Protein AF-A0A5S9MM81-F1 (afdb_monomer_lite)

Organism: Bacillus safensis (NCBI:txid561879)

Structure (mmCIF, N/CA/C/O backbone):
data_AF-A0A5S9MM81-F1
#
_entry.id   AF-A0A5S9MM81-F1
#
loop_
_atom_site.group_PDB
_atom_site.id
_atom_site.type_symbol
_atom_site.label_atom_id
_atom_site.label_alt_id
_atom_site.label_comp_id
_atom_site.label_asym_id
_atom_site.label_entity_id
_atom_site.label_seq_id
_atom_site.pdbx_PDB_ins_code
_atom_site.Cartn_x
_atom_site.Cartn_y
_atom_site.Cartn_z
_atom_site.occupancy
_atom_site.B_iso_or_equiv
_atom_site.auth_seq_id
_atom_site.auth_comp_id
_atom_site.auth_asym_id
_atom_site.auth_atom_id
_atom_site.pdbx_PDB_model_num
ATOM 1 N N . MET A 1 1 ? -23.538 34.976 15.173 1.00 44.62 1 MET A N 1
ATOM 2 C CA . MET A 1 1 ? -23.868 34.060 14.060 1.00 44.62 1 MET A CA 1
ATOM 3 C C . MET A 1 1 ? -23.623 32.649 14.576 1.00 44.62 1 MET A C 1
ATOM 5 O O . MET A 1 1 ? -22.483 32.212 14.599 1.00 44.62 1 MET A O 1
ATOM 9 N N . GLY A 1 2 ? -24.646 32.022 15.163 1.00 47.75 2 GLY A N 1
ATOM 10 C CA . GLY A 1 2 ? -24.527 30.686 15.752 1.00 47.75 2 GLY A CA 1
ATOM 11 C C . GLY A 1 2 ? -24.433 29.645 14.645 1.00 47.75 2 GLY A C 1
ATOM 12 O O . GLY A 1 2 ? -25.377 29.496 13.869 1.00 47.75 2 GLY A O 1
ATOM 13 N N . HIS A 1 3 ? -23.284 28.981 14.535 1.00 54.59 3 HIS A N 1
ATOM 14 C CA . HIS A 1 3 ? -23.150 27.808 13.680 1.00 54.59 3 HIS A CA 1
ATOM 15 C C . HIS A 1 3 ? -24.040 26.702 14.261 1.00 54.59 3 HIS A C 1
ATOM 17 O O . HIS A 1 3 ? -24.029 26.438 15.455 1.00 54.59 3 HIS A O 1
ATOM 23 N N . ASN A 1 4 ? -24.896 26.136 13.417 1.00 51.47 4 ASN A N 1
ATOM 24 C CA . ASN A 1 4 ? -25.997 25.255 13.794 1.00 51.47 4 ASN A CA 1
ATOM 25 C C . ASN A 1 4 ? -25.471 23.895 14.312 1.00 51.47 4 ASN A C 1
ATOM 27 O O . ASN A 1 4 ? -25.259 22.968 13.526 1.00 51.47 4 ASN A O 1
ATOM 31 N N . ASP A 1 5 ? -25.276 23.760 15.626 1.00 55.94 5 ASP A N 1
ATOM 32 C CA . ASP A 1 5 ? -24.829 22.514 16.282 1.00 55.94 5 ASP A CA 1
ATOM 33 C C . ASP A 1 5 ? -25.846 21.357 16.145 1.00 55.94 5 ASP A C 1
ATOM 35 O O . ASP A 1 5 ? -25.508 20.183 16.294 1.00 55.94 5 ASP A O 1
ATOM 39 N N . SER A 1 6 ? -27.094 21.663 15.777 1.00 56.12 6 SER A N 1
ATOM 40 C CA . SER A 1 6 ? -28.180 20.694 15.563 1.00 56.12 6 SER A CA 1
ATOM 41 C C . SER A 1 6 ? -28.038 19.852 14.286 1.00 56.12 6 SER A C 1
ATOM 43 O O . SER A 1 6 ? -28.649 18.788 14.187 1.00 56.12 6 SER A O 1
ATOM 45 N N . SER A 1 7 ? -27.214 20.280 13.321 1.00 56.19 7 SER A N 1
ATOM 46 C CA . SER A 1 7 ? -27.072 19.603 12.019 1.00 56.19 7 SER A CA 1
ATOM 47 C C . SER A 1 7 ? -26.278 18.286 12.100 1.00 56.19 7 SER A C 1
ATOM 49 O O . SER A 1 7 ? -26.413 17.416 11.242 1.00 56.19 7 SER A O 1
ATOM 51 N N . TYR A 1 8 ? -25.476 18.097 13.155 1.00 55.75 8 TYR A N 1
ATOM 52 C CA . TYR A 1 8 ? -24.552 16.959 13.291 1.00 55.75 8 TYR A CA 1
ATOM 53 C C . T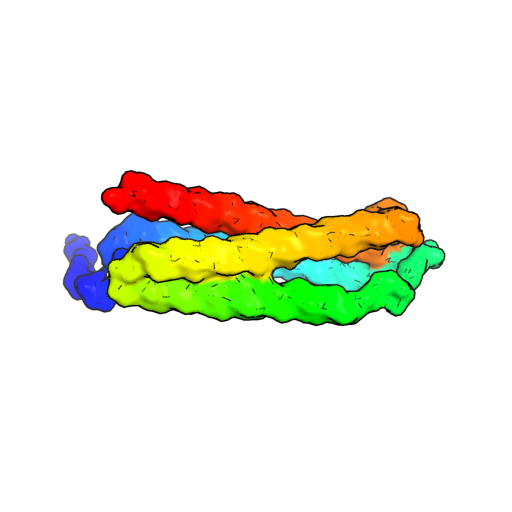YR A 1 8 ? -24.963 15.936 14.360 1.00 55.75 8 TYR A C 1
ATOM 55 O O . TYR A 1 8 ? -24.251 14.956 14.577 1.00 55.75 8 TYR A O 1
ATOM 63 N N . ALA A 1 9 ? -26.127 16.108 14.998 1.00 59.00 9 ALA A N 1
ATOM 64 C CA . ALA A 1 9 ? -26.615 15.199 16.040 1.00 59.00 9 ALA A CA 1
ATOM 65 C C . ALA A 1 9 ? -26.811 13.750 15.540 1.00 59.00 9 ALA A C 1
ATOM 67 O O . ALA A 1 9 ? -26.610 12.802 16.295 1.00 59.00 9 ALA A O 1
ATOM 68 N N . ASN A 1 10 ? -27.138 13.583 14.252 1.00 61.34 10 ASN A N 1
ATOM 69 C CA . ASN A 1 10 ? -27.340 12.284 13.598 1.00 61.34 10 ASN A CA 1
ATOM 70 C C . ASN A 1 10 ? -26.128 11.817 12.768 1.00 61.34 10 ASN A C 1
ATOM 72 O O . ASN A 1 10 ? -26.226 10.829 12.041 1.00 61.34 10 ASN A O 1
ATOM 76 N N . ALA A 1 11 ? -24.995 12.524 12.831 1.00 64.81 11 ALA A N 1
ATOM 77 C CA . ALA A 1 11 ? -23.805 12.146 12.079 1.00 64.81 11 ALA A CA 1
ATOM 78 C C . ALA A 1 11 ? -23.099 10.927 12.720 1.00 64.81 11 ALA A C 1
ATOM 80 O O . ALA A 1 11 ? -23.175 10.733 13.946 1.00 64.81 11 ALA A O 1
ATOM 81 N N . PRO A 1 12 ? -22.384 10.105 11.921 1.00 65.25 12 PRO A N 1
ATOM 82 C CA . PRO A 1 12 ? -21.537 9.034 12.444 1.00 65.25 12 PRO A CA 1
ATOM 83 C C . PRO A 1 12 ? -20.596 9.569 13.535 1.00 65.25 12 PRO A C 1
ATOM 85 O O . PRO A 1 12 ? -20.175 10.723 13.468 1.00 65.25 12 PRO A O 1
ATOM 88 N N . LEU A 1 13 ? -20.283 8.750 14.550 1.00 65.44 13 LEU A N 1
ATOM 89 C CA . LEU A 1 13 ? -19.506 9.139 15.750 1.00 65.44 13 LEU A CA 1
ATOM 90 C C . LEU A 1 13 ? -18.232 9.944 15.426 1.00 65.44 13 LEU A C 1
ATOM 92 O O . LEU A 1 13 ? -17.887 10.886 16.130 1.00 65.44 13 LEU A O 1
ATOM 96 N N . GLU A 1 14 ? -17.598 9.595 14.316 1.00 66.94 14 GLU A N 1
ATOM 97 C CA . GLU A 1 14 ? -16.395 10.176 13.720 1.00 66.94 14 GLU A CA 1
ATOM 98 C C . GLU A 1 14 ? -16.532 11.644 13.238 1.00 66.94 14 GLU A C 1
ATOM 100 O O . GLU A 1 14 ? -15.535 12.363 13.201 1.00 66.94 14 GLU A O 1
ATOM 105 N N . TYR A 1 15 ? -17.746 12.140 12.958 1.00 67.56 15 TYR A N 1
ATOM 106 C CA . TYR A 1 15 ? -18.004 13.514 12.477 1.00 67.56 15 TYR A CA 1
ATOM 107 C C . TYR A 1 15 ? -18.626 14.451 13.522 1.00 67.56 15 TYR A C 1
ATOM 109 O O . TYR A 1 15 ? -18.931 15.604 13.207 1.00 67.56 15 TYR A O 1
ATOM 117 N N . ARG A 1 16 ? -18.850 13.975 14.754 1.00 66.12 16 ARG A N 1
ATOM 118 C CA . ARG A 1 16 ? -19.519 14.779 15.792 1.00 66.12 16 ARG A CA 1
ATOM 119 C C . ARG A 1 16 ? -18.611 15.825 16.433 1.00 66.12 16 ARG A C 1
ATOM 121 O O . ARG A 1 16 ? -19.117 16.830 16.918 1.00 66.12 16 ARG A O 1
ATOM 128 N N . SER A 1 17 ? -17.297 15.601 16.452 1.00 76.75 17 SER A N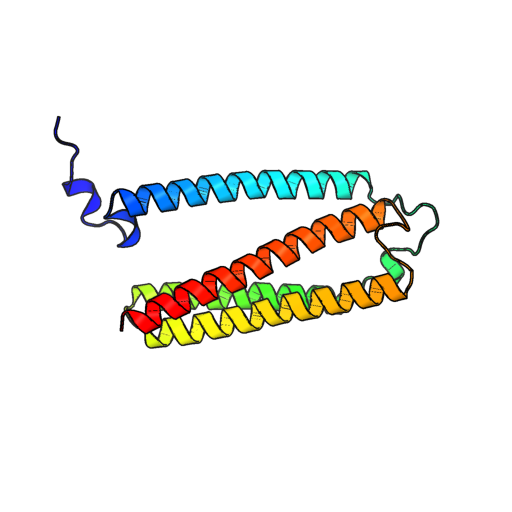 1
ATOM 129 C CA . SER A 1 17 ? -16.326 16.577 16.951 1.00 76.75 17 SER A CA 1
ATOM 130 C C . SER A 1 17 ? -15.714 17.377 15.802 1.00 76.75 17 SER A C 1
ATOM 132 O O . SER A 1 17 ? -15.453 16.847 14.719 1.00 76.75 17 SER A O 1
ATOM 134 N N . GLU A 1 18 ? -15.452 18.665 16.040 1.00 78.25 18 GLU A N 1
ATOM 135 C CA . GLU A 1 18 ? -14.793 19.531 15.057 1.00 78.25 18 GLU A CA 1
ATOM 136 C C . GLU A 1 18 ? -13.402 18.991 14.690 1.00 78.25 18 GLU A C 1
ATOM 138 O O . GLU A 1 18 ? -13.072 18.876 13.510 1.00 78.25 18 GLU A O 1
ATOM 143 N N . THR A 1 19 ? -12.635 18.553 15.694 1.00 80.69 19 THR A N 1
ATOM 144 C CA . THR A 1 19 ? -11.319 17.927 15.515 1.00 80.69 19 THR A CA 1
ATOM 145 C C . THR A 1 19 ? -11.392 16.637 14.695 1.00 80.69 19 THR A C 1
ATOM 147 O O . THR A 1 19 ? -10.579 16.446 13.796 1.00 80.69 19 THR A O 1
ATOM 150 N N . GLY A 1 20 ? -12.377 15.763 14.947 1.00 80.19 20 GLY A N 1
ATOM 151 C CA . GLY A 1 20 ? -12.556 14.519 14.189 1.00 80.19 20 GLY A CA 1
ATOM 152 C C . GLY A 1 20 ? -12.836 14.786 12.712 1.00 80.19 20 GLY A C 1
ATOM 153 O O . GLY A 1 20 ? -12.187 14.213 11.838 1.00 80.19 20 GLY A O 1
ATOM 154 N N . ARG A 1 21 ? -13.717 15.750 12.426 1.00 83.06 21 ARG A N 1
ATOM 155 C CA . ARG A 1 21 ? -14.032 16.167 11.055 1.00 83.06 21 ARG A CA 1
ATOM 156 C C . ARG A 1 21 ? -12.811 16.732 10.325 1.00 83.06 21 ARG A C 1
ATOM 158 O O . ARG A 1 21 ? -12.570 16.346 9.184 1.00 83.06 21 ARG A O 1
ATOM 165 N N . LEU A 1 22 ? -12.043 17.618 10.964 1.00 88.31 22 LEU A N 1
ATOM 166 C CA . LEU A 1 22 ? -10.830 18.188 10.365 1.00 88.31 22 LEU A CA 1
ATOM 167 C C . LEU A 1 22 ? -9.757 17.118 10.115 1.00 88.31 22 LEU A C 1
ATOM 169 O O . LEU A 1 22 ? -9.130 17.141 9.059 1.00 88.31 22 LEU A O 1
ATOM 173 N N . ASN A 1 23 ? -9.601 16.143 11.015 1.00 88.31 23 ASN A N 1
ATOM 174 C CA . ASN A 1 23 ? -8.669 15.029 10.825 1.00 88.31 23 ASN A CA 1
ATOM 175 C C . ASN A 1 23 ? -9.058 14.141 9.634 1.00 88.31 23 ASN A C 1
ATOM 177 O O . ASN A 1 23 ? -8.197 13.786 8.833 1.00 88.31 23 ASN A O 1
ATOM 181 N N . ILE A 1 24 ? -10.346 13.818 9.475 1.00 87.38 24 ILE A N 1
ATOM 182 C CA . ILE A 1 24 ? -10.836 13.022 8.335 1.00 87.38 24 ILE A CA 1
ATOM 183 C C . ILE A 1 24 ? -10.642 13.780 7.018 1.00 87.38 24 ILE A C 1
ATOM 185 O O . ILE A 1 24 ? -10.224 13.188 6.024 1.00 87.38 24 ILE A O 1
ATOM 189 N N . LEU A 1 25 ? -10.920 15.088 7.006 1.00 90.19 25 LEU A N 1
ATOM 190 C CA . LEU A 1 25 ? -10.671 15.929 5.833 1.00 90.19 25 LEU A CA 1
ATOM 191 C C . LEU A 1 25 ? -9.176 15.998 5.499 1.00 90.19 25 LEU A C 1
ATOM 193 O O . LEU A 1 25 ? -8.807 15.836 4.337 1.00 90.19 25 LEU A O 1
ATOM 197 N N . GLY A 1 26 ? -8.318 16.179 6.505 1.00 91.12 26 GLY A N 1
ATOM 198 C CA . GLY A 1 26 ? -6.866 16.150 6.337 1.00 91.12 26 GLY A CA 1
ATOM 199 C C . GLY A 1 26 ? -6.378 14.816 5.769 1.00 91.12 26 GLY A C 1
ATOM 200 O O . GLY A 1 26 ? -5.578 14.806 4.836 1.00 91.12 26 GLY A O 1
ATOM 201 N N . PHE A 1 27 ? -6.922 13.699 6.257 1.00 91.62 27 PHE A N 1
ATOM 202 C CA . PHE A 1 27 ? -6.610 12.365 5.747 1.00 91.62 27 PHE A CA 1
ATOM 203 C C . PHE A 1 27 ? -7.052 12.181 4.287 1.00 91.62 27 PHE A C 1
ATOM 205 O O . PHE A 1 27 ? -6.300 11.639 3.486 1.00 91.62 27 PHE A O 1
ATOM 212 N N . TRP A 1 28 ? -8.219 12.698 3.894 1.00 91.38 28 TRP A N 1
ATOM 213 C CA . TRP A 1 28 ? -8.668 12.672 2.495 1.00 91.38 28 TRP A CA 1
ATOM 214 C C . TRP A 1 28 ? -7.757 13.466 1.554 1.00 91.38 28 TRP A C 1
ATOM 216 O O . TRP A 1 28 ? -7.460 13.009 0.451 1.00 91.38 28 TRP A O 1
ATOM 226 N N . ILE A 1 29 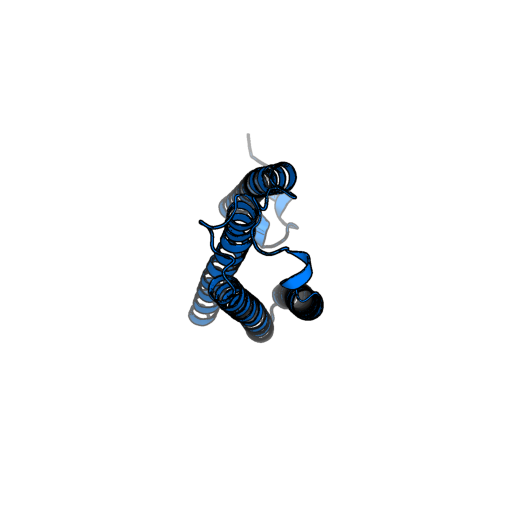? -7.292 14.643 1.984 1.00 93.81 29 ILE A N 1
ATOM 227 C CA . ILE A 1 29 ? -6.333 15.443 1.208 1.00 93.81 29 ILE A CA 1
ATOM 228 C C . ILE A 1 29 ? -4.994 14.703 1.099 1.00 93.81 29 ILE A C 1
ATOM 230 O O . ILE A 1 29 ? -4.411 14.655 0.017 1.00 93.81 29 ILE A O 1
ATOM 234 N N . PHE A 1 30 ? -4.535 14.089 2.193 1.00 93.38 30 PHE A N 1
ATOM 235 C CA . PHE A 1 30 ? -3.333 13.257 2.211 1.00 93.38 30 PHE A CA 1
ATOM 236 C C . PHE A 1 30 ? -3.435 12.080 1.227 1.00 93.38 30 PHE A C 1
ATOM 238 O O . PHE A 1 30 ? -2.542 11.913 0.400 1.00 93.38 30 PHE A O 1
ATOM 245 N N . LEU A 1 31 ? -4.556 11.348 1.215 1.00 91.88 31 LEU A N 1
ATOM 246 C CA . LEU A 1 31 ? -4.805 10.288 0.228 1.00 91.88 31 LEU A CA 1
ATOM 247 C C . LEU A 1 31 ? -4.781 10.825 -1.213 1.00 91.88 31 LEU A C 1
ATOM 249 O O . LEU A 1 31 ? -4.242 10.180 -2.110 1.00 91.88 31 LEU A O 1
ATOM 253 N N . GLY A 1 32 ? -5.315 12.029 -1.443 1.00 94.38 32 GLY A N 1
ATOM 254 C CA . GLY A 1 32 ? -5.221 12.712 -2.736 1.00 94.38 32 GLY A CA 1
ATOM 255 C C . GLY A 1 32 ? -3.776 12.980 -3.171 1.00 94.38 32 GLY A C 1
ATOM 256 O O . GLY A 1 32 ? -3.438 12.788 -4.340 1.00 94.38 32 GLY A O 1
ATOM 257 N N . ALA A 1 33 ? -2.906 13.373 -2.238 1.00 94.44 33 ALA A N 1
ATOM 258 C CA . ALA A 1 33 ? -1.483 13.570 -2.507 1.00 94.44 33 ALA A CA 1
ATOM 259 C C . ALA A 1 33 ? -0.766 12.247 -2.833 1.00 94.44 33 ALA A C 1
ATOM 261 O O . ALA A 1 33 ? 0.054 12.206 -3.754 1.00 94.44 33 ALA A O 1
ATOM 262 N N . GLU A 1 34 ? -1.106 11.154 -2.145 1.00 93.75 34 GLU A N 1
ATOM 263 C CA . GLU A 1 34 ? -0.540 9.831 -2.434 1.00 93.75 34 GLU A CA 1
ATOM 264 C C . GLU A 1 34 ? -0.944 9.310 -3.819 1.00 93.75 34 GLU A C 1
ATOM 266 O O . GLU A 1 34 ? -0.111 8.728 -4.515 1.00 93.75 34 GLU A O 1
ATOM 271 N N . ILE A 1 35 ? -2.167 9.592 -4.286 1.00 94.25 35 ILE A N 1
ATOM 272 C CA . ILE A 1 35 ? -2.577 9.267 -5.664 1.00 94.25 35 ILE A CA 1
ATOM 273 C C . ILE A 1 35 ? -1.639 9.933 -6.678 1.00 94.25 35 ILE A C 1
ATOM 275 O O . ILE A 1 35 ? -1.210 9.285 -7.634 1.00 94.25 35 ILE A O 1
ATOM 279 N N . VAL A 1 36 ? -1.284 11.206 -6.479 1.00 95.75 36 VAL A N 1
ATOM 280 C CA . VAL A 1 36 ? -0.362 11.932 -7.374 1.00 95.75 36 VAL A CA 1
ATOM 281 C C . VAL A 1 36 ? 1.062 11.372 -7.284 1.00 95.75 36 VAL A C 1
ATOM 283 O O . VAL A 1 36 ? 1.726 11.216 -8.315 1.00 95.75 36 VAL A O 1
ATOM 286 N N . LEU A 1 37 ? 1.519 11.014 -6.078 1.00 94.31 37 LEU A N 1
ATOM 287 C CA . LEU A 1 37 ? 2.815 10.366 -5.856 1.00 94.31 37 LEU A CA 1
ATOM 288 C C . LEU A 1 37 ? 2.911 9.055 -6.647 1.00 94.31 37 LEU A C 1
ATOM 290 O O . LEU A 1 37 ? 3.801 8.912 -7.489 1.00 94.31 37 LEU A O 1
ATOM 294 N N . PHE A 1 38 ? 1.965 8.133 -6.451 1.00 93.56 38 PHE A N 1
ATOM 295 C CA . PHE A 1 38 ? 1.953 6.859 -7.173 1.00 93.56 38 PHE A CA 1
ATOM 296 C C . PHE A 1 38 ? 1.749 7.056 -8.676 1.00 93.56 38 PHE A C 1
ATOM 298 O O . PHE A 1 38 ? 2.409 6.385 -9.465 1.00 93.56 38 PHE A O 1
ATOM 305 N N . SER A 1 39 ? 0.921 8.017 -9.099 1.00 93.81 39 SER A N 1
ATOM 306 C CA . SER A 1 39 ? 0.735 8.334 -10.525 1.00 93.81 39 SER A CA 1
ATOM 307 C C . SER A 1 39 ? 2.048 8.730 -11.201 1.00 93.81 39 SER A C 1
ATOM 309 O O . SER A 1 39 ? 2.319 8.307 -12.324 1.00 93.81 39 SER A O 1
ATOM 311 N N . THR A 1 40 ? 2.896 9.496 -10.512 1.00 95.19 40 THR A N 1
ATOM 312 C CA . THR A 1 40 ? 4.210 9.907 -11.029 1.00 95.19 40 THR A CA 1
ATOM 313 C C . THR A 1 40 ? 5.160 8.712 -11.168 1.00 95.19 40 THR A C 1
ATOM 315 O O . THR A 1 40 ? 5.880 8.595 -12.166 1.00 95.19 40 THR A O 1
ATOM 318 N N . LEU A 1 41 ? 5.130 7.784 -10.207 1.00 93.12 41 LEU A N 1
ATOM 319 C CA . LEU A 1 41 ? 5.917 6.549 -10.263 1.00 93.12 41 LEU A CA 1
ATOM 320 C C . LEU A 1 41 ? 5.431 5.614 -11.378 1.00 93.12 41 LEU A C 1
ATOM 322 O O . LEU A 1 41 ? 6.249 5.099 -12.139 1.00 93.12 41 LEU A O 1
ATOM 326 N N . PHE A 1 42 ? 4.114 5.462 -11.545 1.00 91.12 42 PHE A N 1
ATOM 327 C CA . PHE A 1 42 ? 3.529 4.709 -12.656 1.00 91.12 42 PHE A CA 1
ATOM 328 C C . PHE A 1 42 ? 3.883 5.324 -14.011 1.00 91.12 42 PHE A C 1
ATOM 330 O O . PHE A 1 42 ? 4.284 4.599 -14.919 1.00 91.12 42 PHE A O 1
ATOM 337 N N . ALA A 1 43 ? 3.795 6.649 -14.158 1.00 93.56 43 ALA A N 1
ATOM 338 C CA . ALA A 1 43 ? 4.197 7.337 -15.384 1.00 93.56 43 ALA A CA 1
ATOM 339 C C . ALA A 1 43 ? 5.677 7.077 -15.713 1.00 93.56 43 ALA A C 1
ATOM 341 O O . ALA A 1 43 ? 6.014 6.752 -16.851 1.00 93.56 43 ALA A O 1
ATOM 342 N N . THR A 1 44 ? 6.548 7.141 -14.703 1.00 91.50 44 THR A N 1
ATOM 343 C CA . THR A 1 44 ? 7.977 6.817 -14.838 1.00 91.50 44 THR A CA 1
ATOM 344 C C . THR A 1 44 ? 8.184 5.365 -15.278 1.00 91.50 44 THR A C 1
ATOM 346 O O . THR A 1 44 ? 8.928 5.112 -16.228 1.00 91.50 44 THR A O 1
ATOM 349 N N . TYR A 1 45 ? 7.484 4.415 -14.650 1.00 88.06 45 TYR A N 1
ATOM 350 C CA . TYR A 1 45 ? 7.522 3.000 -15.024 1.00 88.06 45 TYR A CA 1
ATOM 351 C C . TYR A 1 45 ? 7.062 2.774 -16.470 1.00 88.06 45 TYR A C 1
ATOM 353 O O . TYR A 1 45 ? 7.753 2.094 -17.224 1.00 88.06 45 TYR A O 1
ATOM 361 N N . PHE A 1 46 ? 5.955 3.390 -16.899 1.00 87.81 46 PHE A N 1
ATOM 362 C CA . PHE A 1 46 ? 5.455 3.257 -18.272 1.00 87.81 46 PHE A CA 1
ATOM 363 C C . PHE A 1 46 ? 6.426 3.825 -19.312 1.00 87.81 46 PHE A C 1
ATOM 365 O O . PHE A 1 46 ? 6.631 3.210 -20.357 1.00 87.81 46 PHE A O 1
ATOM 372 N N . VAL A 1 47 ? 7.067 4.962 -19.032 1.00 90.25 47 VAL A N 1
ATOM 373 C CA . VAL A 1 47 ? 8.067 5.559 -19.938 1.00 90.25 47 VAL A CA 1
ATOM 374 C C . VAL A 1 47 ? 9.327 4.691 -20.047 1.00 90.25 47 VAL A C 1
ATOM 376 O O . VAL A 1 47 ? 9.957 4.619 -21.110 1.00 90.25 47 VAL A O 1
ATOM 379 N N . LEU A 1 48 ? 9.709 4.026 -18.957 1.00 85.56 48 LEU A N 1
ATOM 380 C CA . LEU A 1 48 ? 10.871 3.136 -18.894 1.00 85.56 48 LEU A CA 1
ATOM 381 C C . LEU A 1 48 ? 10.534 1.674 -19.226 1.00 85.56 48 LEU A C 1
ATOM 383 O O . LEU A 1 48 ? 11.426 0.821 -19.245 1.00 85.56 48 LEU A O 1
ATOM 387 N N . HIS A 1 49 ? 9.275 1.388 -19.555 1.00 79.94 49 HIS A N 1
ATOM 388 C CA . HIS A 1 49 ? 8.825 0.063 -19.945 1.00 79.94 49 HIS A CA 1
ATOM 389 C C . HIS A 1 49 ? 9.559 -0.395 -21.217 1.00 79.94 49 HIS A C 1
ATOM 391 O O . HIS A 1 49 ? 9.641 0.334 -22.205 1.00 79.94 49 HIS A O 1
ATOM 3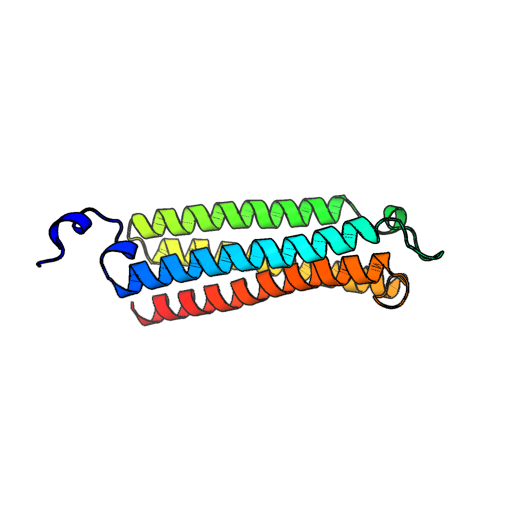97 N N . GLY A 1 50 ? 10.161 -1.587 -21.175 1.00 72.50 50 GLY A N 1
ATOM 398 C CA . GLY A 1 50 ? 10.963 -2.134 -22.278 1.00 72.50 50 GLY A CA 1
ATOM 399 C C . GLY A 1 50 ? 12.398 -1.595 -22.393 1.00 72.50 50 GLY A C 1
ATOM 400 O O . GLY A 1 50 ? 13.151 -2.058 -23.249 1.00 72.50 50 GLY A O 1
ATOM 401 N N . ARG A 1 51 ? 12.836 -0.668 -21.526 1.00 79.12 51 ARG A N 1
ATOM 402 C CA . ARG A 1 51 ? 14.227 -0.169 -21.491 1.00 79.12 51 ARG A CA 1
ATOM 403 C C . ARG A 1 51 ? 15.116 -1.024 -20.581 1.00 79.12 51 ARG A C 1
ATOM 405 O O . ARG A 1 51 ? 15.628 -0.555 -19.562 1.00 79.12 51 ARG A O 1
ATOM 412 N N . THR A 1 52 ? 15.301 -2.288 -20.953 1.00 70.38 52 THR A N 1
ATOM 413 C CA . THR A 1 52 ? 16.119 -3.260 -20.202 1.00 70.38 52 THR A CA 1
ATOM 414 C C . THR A 1 52 ? 17.609 -3.207 -20.548 1.00 70.38 52 THR A C 1
ATOM 416 O O . THR A 1 52 ? 18.404 -3.827 -19.862 1.00 70.38 52 THR A O 1
ATOM 419 N N . ALA A 1 53 ? 18.022 -2.456 -21.579 1.00 69.19 53 ALA A N 1
ATOM 420 C CA . ALA A 1 53 ? 19.432 -2.276 -21.966 1.00 69.19 53 ALA A CA 1
ATOM 421 C C . ALA A 1 53 ? 20.238 -3.594 -22.113 1.00 69.19 53 ALA A C 1
ATOM 423 O O . ALA A 1 53 ? 21.440 -3.613 -21.868 1.00 69.19 53 ALA A O 1
ATOM 424 N N . GLY A 1 54 ? 19.580 -4.693 -22.505 1.00 62.09 54 GLY A N 1
ATOM 425 C CA . GLY A 1 54 ? 20.200 -6.023 -22.608 1.00 62.09 54 GLY A CA 1
ATOM 426 C C . GLY A 1 54 ? 20.248 -6.828 -21.300 1.00 62.09 54 GLY A C 1
ATOM 427 O O . GLY A 1 54 ? 20.833 -7.905 -21.287 1.00 62.09 54 GLY A O 1
ATOM 428 N N . GLY A 1 55 ? 19.646 -6.329 -20.217 1.00 62.44 55 GLY A N 1
ATOM 429 C CA . GLY A 1 55 ? 19.425 -7.066 -18.972 1.00 62.44 55 GLY A CA 1
ATOM 430 C C . GLY A 1 55 ? 18.304 -8.106 -19.074 1.00 62.44 55 GLY A C 1
ATOM 431 O O . GLY A 1 55 ? 17.551 -8.134 -20.050 1.00 62.44 55 GLY A O 1
ATOM 432 N N . VAL A 1 56 ? 18.198 -8.944 -18.038 1.00 65.19 56 VAL A N 1
ATOM 433 C CA . VAL A 1 56 ? 17.213 -10.032 -17.922 1.00 65.19 56 VAL A CA 1
ATOM 434 C C . VAL A 1 56 ? 15.791 -9.553 -18.221 1.00 65.19 56 VAL A C 1
ATOM 436 O O . VAL A 1 56 ? 15.348 -8.499 -17.742 1.00 65.19 56 VAL A O 1
ATOM 439 N N . LEU A 1 57 ? 15.093 -10.313 -19.067 1.00 68.25 57 LEU A N 1
ATOM 440 C CA . LEU A 1 57 ? 13.750 -9.976 -19.519 1.00 68.25 57 LEU A CA 1
ATOM 441 C C . LEU A 1 57 ? 12.755 -10.154 -18.362 1.00 68.25 57 LEU A C 1
ATOM 443 O O . LEU A 1 57 ? 12.768 -11.188 -17.697 1.00 68.25 57 LEU A O 1
ATOM 447 N N . PRO A 1 58 ? 11.823 -9.206 -18.153 1.00 61.91 58 PRO A N 1
ATOM 448 C CA . PRO A 1 58 ? 10.808 -9.324 -17.104 1.00 61.91 58 PRO A CA 1
ATOM 449 C C . PRO A 1 58 ? 9.953 -10.589 -17.262 1.00 61.91 58 PRO A C 1
ATOM 451 O O . PRO A 1 58 ? 9.527 -11.184 -16.284 1.00 61.91 58 PRO A O 1
ATOM 454 N N . ALA A 1 59 ? 9.736 -11.039 -18.500 1.00 60.81 59 ALA A N 1
ATOM 455 C CA . ALA A 1 59 ? 8.935 -12.222 -18.797 1.00 60.81 59 ALA A CA 1
ATOM 456 C C . ALA A 1 59 ? 9.532 -13.542 -18.271 1.00 60.81 59 ALA A C 1
ATOM 458 O O . ALA A 1 59 ? 8.798 -14.519 -18.169 1.00 60.81 59 ALA A O 1
ATOM 459 N N . GLU A 1 60 ? 10.831 -13.583 -17.962 1.00 59.53 60 GLU A N 1
ATOM 460 C CA . GLU A 1 60 ? 11.511 -14.797 -17.485 1.00 59.53 60 GLU A CA 1
ATOM 461 C C . GLU A 1 60 ? 11.538 -14.893 -15.955 1.00 59.53 60 GLU A C 1
ATOM 463 O O . GLU A 1 60 ? 11.591 -15.990 -15.412 1.00 59.53 60 GLU A O 1
ATOM 468 N N . LEU A 1 61 ? 11.447 -13.749 -15.273 1.00 62.34 61 LEU A N 1
ATOM 469 C CA . LEU A 1 61 ? 11.549 -13.629 -13.816 1.00 62.34 61 LEU A CA 1
ATOM 470 C C . LEU A 1 61 ? 10.192 -13.502 -13.120 1.00 62.34 61 LEU A C 1
ATOM 472 O O . LEU A 1 61 ? 10.039 -13.930 -11.981 1.00 62.34 61 LEU A O 1
ATOM 476 N N . PHE A 1 62 ? 9.197 -12.914 -13.785 1.00 66.88 62 PHE A N 1
ATOM 477 C CA . PHE A 1 62 ? 7.889 -12.701 -13.172 1.00 66.88 62 PHE A CA 1
ATOM 478 C C . PHE A 1 62 ? 7.094 -14.002 -13.065 1.00 66.88 62 PHE A C 1
ATOM 480 O O . PHE A 1 62 ? 6.487 -14.464 -14.037 1.00 66.88 62 PHE A O 1
ATOM 487 N N . ASP A 1 63 ? 6.991 -14.540 -11.851 1.00 69.88 63 ASP A N 1
ATOM 488 C CA . ASP A 1 63 ? 6.034 -15.601 -11.560 1.00 69.88 63 ASP A CA 1
ATOM 489 C C . ASP A 1 63 ? 4.640 -15.005 -11.310 1.00 69.88 63 ASP A C 1
ATOM 491 O O . ASP A 1 63 ? 4.307 -14.534 -10.218 1.00 69.88 63 ASP A O 1
ATOM 495 N N . MET A 1 64 ? 3.775 -15.068 -12.329 1.00 72.50 64 MET A N 1
ATOM 496 C CA . MET A 1 64 ? 2.382 -14.628 -12.204 1.00 72.50 64 MET A CA 1
ATOM 497 C C . MET A 1 64 ? 1.640 -15.301 -11.042 1.00 72.50 64 MET A C 1
ATOM 499 O O . MET A 1 64 ? 0.714 -14.702 -10.495 1.00 72.50 64 MET A O 1
ATOM 503 N N . LYS A 1 65 ? 2.000 -16.531 -10.649 1.00 74.94 65 LYS A N 1
ATOM 504 C CA . LYS A 1 65 ? 1.307 -17.227 -9.556 1.00 74.94 65 LYS A CA 1
ATOM 505 C C . LYS A 1 65 ? 1.571 -16.552 -8.217 1.00 74.94 65 LYS A C 1
ATOM 507 O O . LYS A 1 65 ? 0.630 -16.388 -7.442 1.00 74.94 65 LYS A O 1
ATOM 512 N N . LEU A 1 66 ? 2.812 -16.139 -7.960 1.00 75.19 66 LEU A N 1
ATOM 513 C CA . LEU A 1 66 ? 3.169 -15.423 -6.735 1.00 75.19 66 LEU A CA 1
ATOM 514 C C . LEU A 1 66 ? 2.469 -14.065 -6.677 1.00 75.19 66 LEU A C 1
ATOM 516 O O . LEU A 1 66 ? 1.803 -13.771 -5.684 1.00 75.19 66 LEU A O 1
ATOM 520 N N . VAL A 1 67 ? 2.491 -13.303 -7.772 1.00 80.62 67 VAL A N 1
ATOM 521 C CA . VAL A 1 67 ? 1.793 -12.008 -7.864 1.00 80.62 67 VAL A CA 1
ATOM 522 C C . VAL A 1 67 ? 0.281 -12.160 -7.637 1.00 80.62 67 VAL A C 1
ATOM 524 O O . VAL A 1 67 ? -0.337 -11.360 -6.927 1.00 80.62 67 VAL A O 1
ATOM 527 N N . LEU A 1 68 ? -0.335 -13.214 -8.183 1.00 81.94 68 LEU A N 1
ATOM 528 C CA . LEU A 1 68 ? -1.752 -13.513 -7.953 1.00 81.94 68 LEU A CA 1
ATOM 529 C C . LEU A 1 68 ? -2.042 -13.856 -6.488 1.00 81.94 68 LEU A C 1
ATOM 531 O O . LEU A 1 68 ? -3.039 -13.382 -5.942 1.00 81.94 68 LEU A O 1
ATOM 535 N N . ILE A 1 69 ? -1.175 -14.635 -5.835 1.00 82.94 69 ILE A N 1
ATOM 536 C CA . ILE A 1 69 ? -1.308 -14.966 -4.409 1.00 82.94 69 ILE A CA 1
ATOM 537 C C . ILE A 1 69 ? -1.203 -13.699 -3.553 1.00 82.94 69 ILE A C 1
ATOM 539 O O . ILE A 1 69 ? -2.044 -13.488 -2.678 1.00 82.94 69 ILE A O 1
ATOM 543 N N . MET A 1 70 ? -0.232 -12.827 -3.833 1.00 84.25 70 MET A N 1
ATOM 544 C CA . MET A 1 70 ? -0.070 -11.542 -3.143 1.00 84.25 70 MET A CA 1
ATOM 545 C C . MET A 1 70 ? -1.298 -10.639 -3.319 1.00 84.25 70 MET A C 1
ATOM 547 O O . MET A 1 70 ? -1.798 -10.060 -2.353 1.00 84.25 70 MET A O 1
ATOM 551 N N . THR A 1 71 ? -1.847 -10.585 -4.534 1.00 85.75 71 THR A N 1
ATOM 552 C CA . THR A 1 71 ? -3.072 -9.828 -4.830 1.00 85.75 71 THR A CA 1
ATOM 553 C C . THR A 1 71 ? -4.267 -10.384 -4.056 1.00 85.75 71 THR A C 1
ATOM 555 O O . THR A 1 71 ? -5.048 -9.625 -3.482 1.00 85.75 71 THR A O 1
ATOM 558 N N . PHE A 1 72 ? -4.403 -11.711 -3.988 1.00 86.31 72 PHE A N 1
ATOM 559 C CA . PHE A 1 72 ? -5.471 -12.355 -3.227 1.00 86.31 72 PHE A CA 1
ATOM 560 C C . PHE A 1 72 ? -5.336 -12.089 -1.721 1.00 86.31 72 PHE A C 1
ATOM 562 O O . PHE A 1 72 ? -6.330 -11.790 -1.064 1.00 86.31 72 PHE A O 1
ATOM 569 N N . LEU A 1 73 ? -4.112 -12.115 -1.184 1.00 86.06 73 LEU A N 1
ATOM 570 C CA . LEU A 1 73 ? -3.806 -11.748 0.203 1.00 86.06 73 LEU A CA 1
ATOM 571 C C . LEU A 1 73 ? -4.281 -10.330 0.539 1.00 86.06 73 LEU A C 1
ATOM 573 O O . LEU A 1 73 ? -4.977 -10.139 1.540 1.00 86.06 73 LEU A O 1
ATOM 577 N N . LEU A 1 74 ? -3.963 -9.348 -0.309 1.00 87.00 74 LEU A N 1
ATOM 578 C CA . LEU A 1 74 ? -4.411 -7.966 -0.118 1.00 87.00 74 LEU A CA 1
ATOM 579 C C . LEU A 1 74 ? -5.928 -7.815 -0.262 1.00 87.00 74 LEU A C 1
ATOM 581 O O . LEU A 1 74 ? -6.548 -7.078 0.507 1.00 87.00 74 LEU A O 1
ATOM 585 N N . LEU A 1 75 ? -6.547 -8.534 -1.198 1.00 89.25 75 LEU A N 1
ATOM 586 C CA . LEU A 1 75 ? -7.996 -8.497 -1.397 1.00 89.25 75 LEU A CA 1
ATOM 587 C C . LEU A 1 75 ? -8.739 -9.065 -0.182 1.00 89.25 75 LEU A C 1
ATOM 589 O O . LEU A 1 75 ? -9.684 -8.447 0.314 1.00 89.25 75 LEU A O 1
ATOM 593 N N . VAL A 1 76 ? -8.274 -10.198 0.351 1.00 88.38 76 VAL A N 1
ATOM 594 C CA . VAL A 1 76 ? -8.810 -10.769 1.593 1.00 88.38 76 VAL A CA 1
ATOM 595 C C . VAL A 1 76 ? -8.554 -9.826 2.772 1.00 88.38 76 VAL A C 1
ATOM 597 O O . VAL A 1 76 ? -9.459 -9.625 3.577 1.00 88.38 76 VAL A O 1
ATOM 600 N N . SER A 1 77 ? -7.384 -9.184 2.845 1.00 88.19 77 SER A N 1
ATOM 601 C CA . SER A 1 77 ? -7.064 -8.188 3.881 1.00 88.19 77 SER A CA 1
ATOM 602 C C . SER A 1 77 ? -8.017 -6.982 3.852 1.00 88.19 77 SER A C 1
ATOM 604 O O . SER A 1 77 ? -8.541 -6.548 4.881 1.00 88.19 77 SER A O 1
ATOM 606 N N . SER A 1 78 ? -8.340 -6.474 2.660 1.00 88.56 78 SER A N 1
ATOM 607 C CA . SER A 1 78 ? -9.331 -5.404 2.489 1.00 88.56 78 SER A CA 1
ATOM 608 C C . SER A 1 78 ? -10.719 -5.836 2.977 1.00 88.56 78 SER A C 1
ATOM 610 O O . SER A 1 78 ? -11.394 -5.100 3.705 1.00 88.56 78 SER A O 1
ATOM 612 N N . PHE A 1 79 ? -11.118 -7.069 2.658 1.00 87.06 79 PHE A N 1
ATOM 613 C CA . PHE A 1 79 ? -12.378 -7.640 3.121 1.00 87.06 79 PHE A CA 1
ATOM 614 C C . PHE A 1 79 ? -12.430 -7.791 4.652 1.00 87.06 79 PHE A C 1
ATOM 616 O O . PHE A 1 79 ? -13.420 -7.395 5.276 1.00 87.06 79 PHE A O 1
ATOM 623 N N . THR A 1 80 ? -11.364 -8.291 5.287 1.00 88.56 80 THR A N 1
ATOM 624 C CA . THR A 1 80 ? -11.298 -8.426 6.754 1.00 88.56 80 THR A CA 1
ATOM 625 C C . THR A 1 80 ? -11.301 -7.071 7.461 1.00 88.56 80 THR A C 1
ATOM 627 O O . THR A 1 80 ? -11.958 -6.931 8.495 1.00 88.56 80 THR A O 1
ATOM 630 N N . CYS A 1 81 ? -10.659 -6.051 6.880 1.00 87.88 81 CYS A N 1
ATOM 631 C CA . CYS A 1 81 ? -10.719 -4.675 7.376 1.00 87.88 81 CYS A CA 1
ATOM 632 C C . CYS A 1 81 ? -12.156 -4.121 7.338 1.00 87.88 81 CYS A C 1
ATOM 634 O O . CYS A 1 81 ? -12.636 -3.551 8.321 1.00 87.88 81 CYS A O 1
ATOM 636 N N . GLY A 1 82 ? -12.891 -4.365 6.247 1.00 85.69 82 GLY A N 1
ATOM 637 C CA . GLY A 1 82 ? -14.303 -3.987 6.132 1.00 85.69 82 GLY A CA 1
ATOM 638 C C . GLY A 1 82 ? -15.182 -4.611 7.225 1.00 85.69 82 GLY A C 1
ATOM 639 O O . GLY A 1 82 ? -16.027 -3.927 7.809 1.00 85.69 82 GLY A O 1
ATOM 640 N N . ILE A 1 83 ? -14.941 -5.882 7.567 1.00 87.06 83 ILE A N 1
ATOM 641 C CA . ILE A 1 83 ? -15.634 -6.561 8.674 1.00 87.06 83 ILE A CA 1
ATOM 642 C C . ILE A 1 83 ? -15.249 -5.949 10.027 1.00 87.06 83 ILE A C 1
ATOM 644 O O . ILE A 1 83 ? -16.126 -5.739 10.867 1.00 87.06 83 ILE A O 1
ATOM 648 N N . ALA A 1 84 ? -13.974 -5.611 10.243 1.00 86.12 84 ALA A N 1
ATOM 649 C CA . ALA A 1 84 ? -13.527 -4.959 11.474 1.00 86.12 84 ALA A CA 1
ATOM 650 C C . ALA A 1 84 ? -14.253 -3.619 11.700 1.00 86.12 84 ALA A C 1
ATOM 652 O O . ALA A 1 84 ? -14.778 -3.373 12.788 1.00 86.12 84 ALA A O 1
ATOM 653 N N . VAL A 1 85 ? -14.374 -2.789 10.657 1.00 85.25 85 VAL A N 1
ATOM 654 C CA . VAL A 1 85 ? -15.123 -1.518 10.712 1.00 85.25 85 VAL A CA 1
ATOM 655 C C . VAL A 1 85 ? -16.619 -1.758 10.944 1.00 85.25 85 VAL A C 1
ATOM 657 O O . VAL A 1 85 ? -17.264 -1.012 11.687 1.00 85.25 85 VAL A O 1
ATOM 660 N N . HIS A 1 86 ? -17.190 -2.811 10.356 1.00 85.81 86 HIS A N 1
ATOM 661 C CA . HIS A 1 86 ? -18.585 -3.179 10.594 1.00 85.81 86 HIS A CA 1
ATOM 662 C C . HIS A 1 86 ? -18.837 -3.572 12.060 1.00 85.81 86 HIS A C 1
ATOM 664 O O . HIS A 1 86 ? -19.773 -3.072 12.685 1.00 85.81 86 HIS A O 1
ATOM 670 N N . GLU A 1 87 ? -17.979 -4.410 12.644 1.00 84.56 87 GLU A N 1
ATOM 671 C CA . GLU A 1 87 ? -18.070 -4.815 14.053 1.00 84.56 87 GLU A CA 1
ATOM 672 C C . GLU A 1 87 ? -17.805 -3.645 15.018 1.00 84.56 87 GLU A C 1
ATOM 674 O O . GLU A 1 87 ? -18.411 -3.583 16.092 1.00 84.56 87 GLU A O 1
ATOM 679 N N . MET A 1 88 ? -16.994 -2.663 14.606 1.00 81.75 88 MET A N 1
ATOM 680 C CA . MET A 1 88 ? -16.793 -1.414 15.349 1.00 81.75 88 MET A CA 1
ATOM 681 C C . MET A 1 88 ? -18.100 -0.624 15.469 1.00 81.75 88 MET A C 1
ATOM 683 O O . MET A 1 88 ? -18.442 -0.154 16.554 1.00 81.75 88 MET A O 1
ATOM 687 N N . ARG A 1 89 ? -18.896 -0.554 14.394 1.00 79.25 89 ARG A N 1
ATOM 688 C CA . ARG A 1 89 ? -20.224 0.092 14.413 1.00 79.25 89 ARG A CA 1
ATOM 689 C C . ARG A 1 89 ? -21.248 -0.662 15.265 1.00 79.25 89 ARG A C 1
ATOM 691 O O . ARG A 1 89 ? -22.202 -0.052 15.738 1.00 79.25 89 ARG A O 1
ATOM 698 N N . ARG A 1 90 ? -21.048 -1.965 15.487 1.00 82.00 90 ARG A N 1
ATOM 699 C CA . ARG A 1 90 ? -21.873 -2.802 16.379 1.00 82.00 90 ARG A CA 1
ATOM 700 C C . ARG A 1 90 ? -21.449 -2.724 17.853 1.00 82.00 90 ARG A C 1
ATOM 702 O O . ARG A 1 90 ? -22.089 -3.356 18.689 1.00 82.00 90 ARG A O 1
ATOM 709 N N . GLY A 1 91 ? -20.386 -1.982 18.176 1.00 79.12 91 GLY A N 1
ATOM 710 C CA . GLY A 1 91 ? -19.922 -1.754 19.549 1.00 79.12 91 GLY A CA 1
ATOM 711 C C . GLY A 1 91 ? -19.163 -2.925 20.184 1.00 79.12 91 GLY A C 1
ATOM 712 O O . GLY A 1 91 ? -18.981 -2.943 21.397 1.00 79.12 91 GLY A O 1
ATOM 713 N N . SER A 1 92 ? -18.723 -3.919 19.404 1.00 79.62 92 SER A N 1
ATOM 714 C CA . SER A 1 92 ? -18.030 -5.106 19.933 1.00 79.62 92 SER A CA 1
ATOM 715 C C . SER A 1 92 ? -16.503 -4.980 19.841 1.00 79.62 92 SER A C 1
ATOM 717 O O . SER A 1 92 ? -15.901 -5.496 18.897 1.00 79.62 92 SER A O 1
ATOM 719 N N . THR A 1 93 ? -15.853 -4.370 20.842 1.00 78.25 93 THR A N 1
ATOM 720 C CA . THR A 1 93 ? -14.386 -4.132 20.860 1.00 78.25 93 THR A CA 1
ATOM 721 C C . THR A 1 93 ? -13.567 -5.411 20.658 1.00 78.25 93 THR A C 1
ATOM 723 O O . THR A 1 93 ? -12.668 -5.453 19.819 1.00 78.25 93 THR A O 1
ATOM 726 N N . LYS A 1 94 ? -13.945 -6.514 21.321 1.00 82.50 94 LYS A N 1
ATOM 727 C CA . LYS A 1 94 ? -13.273 -7.822 21.173 1.00 82.50 94 LYS A CA 1
ATOM 728 C C . LYS A 1 94 ? -13.261 -8.341 19.734 1.00 82.50 94 LYS A C 1
ATOM 730 O O . LYS A 1 94 ? -12.271 -8.923 19.300 1.00 82.50 94 LYS A O 1
ATOM 735 N N . ARG A 1 95 ? -14.358 -8.153 18.992 1.00 84.06 95 ARG A N 1
ATOM 736 C CA . ARG A 1 95 ? -14.471 -8.628 17.604 1.00 84.06 95 ARG A CA 1
ATOM 737 C C . ARG A 1 95 ? -13.630 -7.766 16.673 1.00 84.06 95 ARG A C 1
ATOM 739 O O . ARG A 1 95 ? -12.930 -8.321 15.834 1.00 84.06 95 ARG A O 1
ATOM 746 N N . VAL A 1 96 ? -13.630 -6.447 16.877 1.00 85.88 96 VAL A N 1
ATOM 747 C CA . VAL A 1 96 ? -12.757 -5.515 16.143 1.00 85.88 96 VAL A CA 1
ATOM 748 C C . VAL A 1 96 ? -11.298 -5.936 16.278 1.00 85.88 96 VAL A C 1
ATOM 750 O O . VAL A 1 96 ? -10.628 -6.115 15.270 1.00 85.88 96 VAL A O 1
ATOM 753 N N . VAL A 1 97 ? -10.828 -6.188 17.503 1.00 86.75 97 VAL A N 1
ATOM 754 C CA . VAL A 1 97 ? -9.438 -6.601 17.759 1.00 86.75 97 VAL A CA 1
ATOM 755 C C . VAL A 1 97 ? -9.067 -7.870 16.984 1.00 86.75 97 VAL A C 1
ATOM 757 O O . VAL A 1 97 ? -8.029 -7.897 16.328 1.00 86.75 97 VAL A O 1
ATOM 760 N N . ILE A 1 98 ? -9.919 -8.900 17.007 1.00 88.44 98 ILE A N 1
ATOM 761 C CA . ILE A 1 98 ? -9.660 -10.171 16.306 1.00 88.44 98 ILE A CA 1
ATOM 762 C C . ILE A 1 98 ? -9.552 -9.958 14.788 1.00 88.44 98 ILE A C 1
ATOM 764 O O . ILE A 1 98 ? -8.597 -10.427 14.168 1.00 88.44 98 ILE A O 1
ATOM 768 N N . TRP A 1 99 ? -10.498 -9.231 14.186 1.00 89.06 99 TRP A N 1
ATOM 769 C CA . TRP A 1 99 ? -10.505 -8.982 12.738 1.00 89.06 99 TRP A CA 1
ATOM 770 C C . TRP A 1 99 ? -9.356 -8.073 12.287 1.00 89.06 99 TRP A C 1
ATOM 772 O O . TRP A 1 99 ? -8.764 -8.302 11.228 1.00 89.06 99 TRP A O 1
ATOM 782 N N . THR A 1 100 ? -8.987 -7.084 13.099 1.00 88.62 100 THR A N 1
ATOM 783 C CA . THR A 1 100 ? -7.838 -6.215 12.821 1.00 88.62 100 THR A CA 1
ATOM 784 C C . THR A 1 100 ? -6.519 -6.988 12.900 1.00 88.62 100 THR A C 1
ATOM 786 O O . THR A 1 100 ? -5.665 -6.805 12.035 1.00 88.62 100 THR A O 1
ATOM 789 N N . ILE A 1 101 ? -6.356 -7.908 13.861 1.00 89.81 101 ILE A N 1
ATOM 790 C CA . ILE A 1 101 ? -5.171 -8.785 13.929 1.00 89.81 101 ILE A CA 1
ATOM 791 C C . ILE A 1 101 ? -5.086 -9.684 12.690 1.00 89.81 101 ILE A C 1
ATOM 793 O O . ILE A 1 101 ? -4.010 -9.826 12.113 1.00 89.81 101 ILE A O 1
ATOM 797 N N . LEU A 1 102 ? -6.208 -10.259 12.248 1.00 90.88 102 LEU A N 1
ATOM 798 C CA . LEU A 1 102 ? -6.229 -11.082 11.035 1.00 90.88 102 LEU A CA 1
ATOM 799 C C . LEU A 1 102 ? -5.796 -10.275 9.799 1.00 90.88 102 LEU A C 1
ATOM 801 O O . LEU A 1 102 ? -4.977 -10.739 9.011 1.00 90.88 102 LEU A O 1
ATOM 805 N N . THR A 1 103 ? -6.292 -9.044 9.679 1.00 91.31 103 THR A N 1
ATOM 806 C CA . THR A 1 103 ? -5.913 -8.100 8.615 1.00 91.31 103 THR A CA 1
ATOM 807 C C . THR A 1 103 ? -4.410 -7.791 8.649 1.00 91.31 103 THR A C 1
ATOM 809 O O . THR A 1 103 ? -3.739 -7.831 7.618 1.00 91.31 103 THR A O 1
ATOM 812 N N . LEU A 1 104 ? -3.857 -7.550 9.844 1.00 90.44 104 LEU A N 1
ATOM 813 C CA . LEU A 1 104 ? -2.423 -7.324 10.057 1.00 90.44 104 LEU A CA 1
ATOM 814 C C . LEU A 1 104 ? -1.568 -8.518 9.621 1.00 90.44 104 LEU A C 1
ATOM 816 O O . LEU A 1 104 ? -0.550 -8.320 8.964 1.00 90.44 104 LEU A O 1
ATOM 820 N N . LEU A 1 105 ? -1.980 -9.746 9.948 1.00 91.44 105 LEU A N 1
ATOM 821 C CA . LEU A 1 105 ? -1.255 -10.957 9.549 1.00 91.44 105 LEU A CA 1
ATOM 822 C C . LEU A 1 105 ? -1.233 -11.137 8.027 1.00 91.44 105 LEU A C 1
ATOM 824 O O . LEU A 1 105 ? -0.197 -11.496 7.473 1.00 91.44 105 LEU A O 1
ATOM 828 N N . LEU A 1 106 ? -2.347 -10.850 7.347 1.00 90.25 106 LEU A N 1
ATOM 829 C CA . LEU A 1 106 ? -2.416 -10.904 5.884 1.00 90.25 106 LEU A CA 1
ATOM 830 C C . LEU A 1 106 ? -1.520 -9.834 5.240 1.00 90.25 106 LEU A C 1
ATOM 832 O O . LEU A 1 106 ? -0.791 -10.134 4.296 1.00 90.25 106 LEU A O 1
ATOM 836 N N . GLY A 1 107 ? -1.517 -8.610 5.780 1.00 89.25 107 GLY A N 1
ATOM 837 C CA . GLY A 1 107 ? -0.615 -7.544 5.330 1.00 89.25 107 GLY A CA 1
ATOM 838 C C . GLY A 1 107 ? 0.863 -7.879 5.555 1.00 89.25 107 GLY A C 1
ATOM 839 O O . GLY A 1 107 ? 1.683 -7.682 4.663 1.00 89.25 107 GLY A O 1
ATOM 840 N N . ALA A 1 108 ? 1.209 -8.445 6.713 1.00 90.50 108 ALA A N 1
ATOM 841 C CA . ALA A 1 108 ? 2.574 -8.888 7.000 1.00 90.50 108 ALA A CA 1
ATOM 842 C C . ALA A 1 108 ? 3.010 -10.036 6.074 1.00 90.50 108 ALA A C 1
ATOM 844 O O . ALA A 1 108 ? 4.155 -10.064 5.628 1.00 90.50 108 ALA A O 1
ATOM 845 N N . GLY A 1 109 ? 2.088 -10.949 5.743 1.00 89.94 109 GLY A N 1
ATOM 846 C CA . GLY A 1 109 ? 2.309 -11.987 4.739 1.00 89.94 109 GLY A CA 1
ATOM 847 C C . GLY A 1 109 ? 2.658 -11.398 3.372 1.00 89.94 109 GLY A C 1
ATOM 848 O O . GLY A 1 109 ? 3.655 -11.802 2.784 1.00 89.94 109 GLY A O 1
ATOM 849 N N . PHE A 1 110 ? 1.895 -10.403 2.906 1.00 89.81 110 PHE A N 1
ATOM 850 C CA . PHE A 1 110 ? 2.179 -9.684 1.658 1.00 89.81 110 PHE A CA 1
ATOM 851 C C . PHE A 1 110 ? 3.597 -9.086 1.640 1.00 89.81 110 PHE A C 1
ATOM 853 O O . PHE A 1 110 ? 4.362 -9.385 0.727 1.00 89.81 110 PHE A O 1
ATOM 860 N N . VAL A 1 111 ? 3.979 -8.331 2.678 1.00 89.88 111 VAL A N 1
ATOM 861 C CA . VAL A 1 111 ? 5.321 -7.721 2.771 1.00 89.88 111 VAL A CA 1
ATOM 862 C C . VAL A 1 111 ? 6.421 -8.790 2.799 1.00 89.88 111 VAL A C 1
ATOM 864 O O . VAL A 1 111 ? 7.465 -8.631 2.171 1.00 89.88 111 VAL A O 1
ATOM 867 N N . GLY A 1 112 ? 6.194 -9.910 3.493 1.00 88.56 112 GLY A N 1
ATOM 868 C CA . GLY A 1 112 ? 7.141 -11.027 3.521 1.00 88.56 112 GLY A CA 1
ATOM 869 C C . GLY A 1 112 ? 7.368 -11.657 2.143 1.00 88.56 112 GLY A C 1
ATOM 870 O O . GLY A 1 112 ? 8.512 -11.924 1.773 1.00 88.56 112 GLY A O 1
ATOM 871 N N . PHE A 1 113 ? 6.295 -11.863 1.375 1.00 87.50 113 PHE A N 1
ATOM 872 C CA . PHE A 1 113 ? 6.380 -12.380 0.009 1.00 87.50 113 PHE A CA 1
ATOM 873 C C . PHE A 1 113 ? 7.056 -11.392 -0.951 1.00 87.50 113 PHE A C 1
ATOM 875 O O . PHE A 1 113 ? 7.900 -11.809 -1.741 1.00 87.50 113 PHE A O 1
ATOM 882 N N . GLU A 1 114 ? 6.750 -10.099 -0.846 1.00 87.25 114 GLU A N 1
ATOM 883 C CA . GLU A 1 114 ? 7.374 -9.046 -1.658 1.00 87.25 114 GLU A CA 1
ATOM 884 C C . GLU A 1 114 ? 8.892 -8.965 -1.416 1.00 87.25 114 GLU A C 1
ATOM 886 O O . GLU A 1 114 ? 9.679 -8.946 -2.362 1.00 87.25 114 GLU A O 1
ATOM 891 N N . ILE A 1 115 ? 9.326 -9.009 -0.151 1.00 87.38 115 ILE A N 1
ATOM 892 C CA . ILE A 1 115 ? 10.753 -9.026 0.204 1.00 87.38 115 ILE A CA 1
ATOM 893 C C . ILE A 1 115 ? 11.441 -10.276 -0.357 1.00 87.38 115 ILE A C 1
ATOM 895 O O . ILE A 1 115 ? 12.545 -10.180 -0.897 1.00 87.38 115 ILE A O 1
ATOM 899 N N . PHE A 1 116 ? 10.808 -11.445 -0.234 1.00 87.31 116 PHE A N 1
ATOM 900 C CA . PHE A 1 116 ? 11.347 -12.691 -0.781 1.00 87.31 116 PHE A CA 1
ATOM 901 C C . PHE A 1 116 ? 11.542 -12.603 -2.301 1.00 87.31 116 PHE A C 1
ATOM 903 O O . PHE A 1 116 ? 12.606 -12.965 -2.805 1.00 87.31 116 PHE A O 1
ATOM 910 N N . GLU A 1 117 ? 10.552 -12.067 -3.013 1.00 83.56 117 GLU A N 1
ATOM 911 C CA . GLU A 1 117 ? 10.611 -11.868 -4.461 1.00 83.56 117 GLU A CA 1
ATOM 912 C C . GLU A 1 117 ? 11.729 -10.886 -4.848 1.00 83.56 117 GLU A C 1
ATOM 914 O O . GLU A 1 117 ? 12.528 -11.165 -5.743 1.00 83.56 117 GLU A O 1
ATOM 919 N N . PHE A 1 118 ? 11.879 -9.786 -4.107 1.00 84.56 118 PHE A N 1
ATOM 920 C CA . PHE A 1 118 ? 12.959 -8.825 -4.335 1.00 84.56 118 PHE A CA 1
ATOM 921 C C . PHE A 1 118 ? 14.341 -9.448 -4.149 1.00 84.56 118 PHE A C 1
ATOM 923 O O . PHE A 1 118 ? 15.238 -9.210 -4.961 1.00 84.56 118 PHE A O 1
ATOM 930 N N . PHE A 1 119 ? 14.529 -10.261 -3.106 1.00 84.44 119 PHE A N 1
ATOM 931 C CA . PHE A 1 119 ? 15.788 -10.978 -2.914 1.00 84.44 119 PHE A CA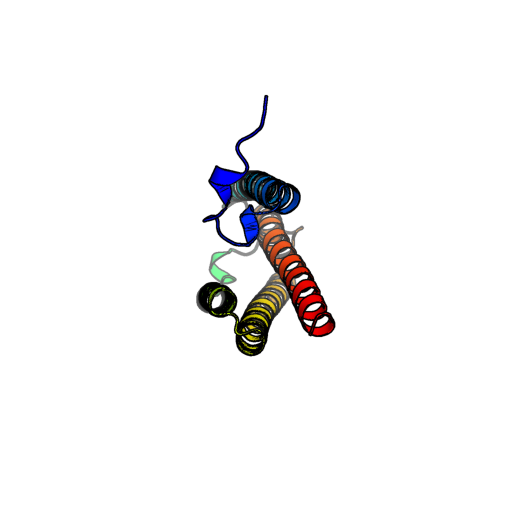 1
ATOM 932 C C . PHE A 1 119 ? 16.064 -11.943 -4.062 1.00 84.44 119 PHE A C 1
ATOM 934 O O . PHE A 1 119 ? 17.199 -11.994 -4.535 1.00 84.44 119 PHE A O 1
ATOM 941 N N . HIS A 1 120 ? 15.052 -12.679 -4.518 1.00 83.56 120 HIS A N 1
ATOM 942 C CA . HIS A 1 120 ? 15.187 -13.603 -5.637 1.00 83.56 120 HIS A CA 1
ATOM 943 C C . HIS A 1 120 ? 15.608 -12.873 -6.925 1.00 83.56 120 HIS A C 1
ATOM 945 O O . HIS A 1 120 ? 16.618 -13.238 -7.525 1.00 83.56 120 HIS A O 1
ATOM 951 N N . TYR A 1 121 ? 14.950 -11.763 -7.267 1.00 80.62 121 TYR A N 1
ATOM 952 C CA . TYR A 1 121 ? 15.298 -10.941 -8.434 1.00 80.62 121 TYR A CA 1
ATOM 953 C C . TYR A 1 121 ? 16.719 -10.376 -8.371 1.00 80.62 121 TYR A C 1
ATOM 955 O O . TYR A 1 121 ? 17.464 -10.445 -9.351 1.00 80.62 121 TYR A O 1
ATOM 963 N N . VAL A 1 122 ? 17.142 -9.875 -7.207 1.00 81.19 122 VAL A N 1
ATOM 964 C CA . VAL A 1 122 ? 18.507 -9.357 -7.036 1.00 81.19 122 VAL A CA 1
ATOM 965 C C . VAL A 1 122 ? 19.555 -10.462 -7.214 1.00 81.19 122 VAL A C 1
ATOM 967 O O . VAL A 1 122 ? 20.599 -10.202 -7.816 1.00 81.19 122 VAL A O 1
ATOM 970 N N . HIS A 1 123 ? 19.287 -11.688 -6.747 1.00 78.88 123 HIS A N 1
ATOM 971 C CA . HIS A 1 123 ? 20.198 -12.828 -6.926 1.00 78.88 123 HIS A CA 1
ATOM 972 C C . HIS A 1 123 ? 20.310 -13.274 -8.387 1.00 78.88 123 HIS A C 1
ATOM 974 O O . HIS A 1 123 ? 21.394 -13.663 -8.818 1.00 78.88 123 HIS A O 1
ATOM 980 N N . GLU A 1 124 ? 19.231 -13.171 -9.160 1.00 74.00 124 GLU A N 1
ATOM 981 C CA . GLU A 1 124 ? 19.227 -13.488 -10.595 1.00 74.00 124 GLU A CA 1
ATOM 982 C C . GLU A 1 124 ? 19.806 -12.362 -11.477 1.00 74.00 124 GLU A C 1
ATOM 984 O O . GLU A 1 124 ? 19.833 -12.462 -12.702 1.00 74.00 124 GLU A O 1
ATOM 989 N N . GLY A 1 125 ? 20.332 -11.290 -10.872 1.00 70.19 125 GLY A N 1
ATOM 990 C CA . GLY A 1 125 ? 20.983 -10.192 -11.591 1.00 70.19 125 GLY A CA 1
ATOM 991 C C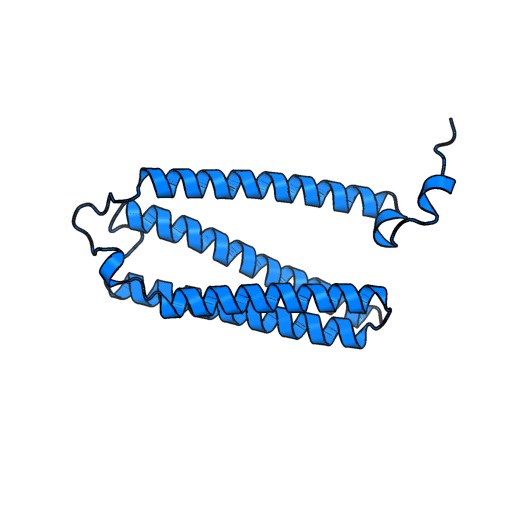 . GLY A 1 125 ? 20.028 -9.085 -12.048 1.00 70.19 125 GLY A C 1
ATOM 992 O O . GLY A 1 125 ? 20.426 -8.200 -12.807 1.00 70.19 125 GLY A O 1
ATOM 993 N N . ALA A 1 126 ? 18.786 -9.073 -11.566 1.00 69.69 126 ALA A N 1
ATOM 994 C CA . ALA A 1 126 ? 17.867 -7.946 -11.681 1.00 69.69 126 ALA A CA 1
ATOM 995 C C . ALA A 1 126 ? 18.007 -7.043 -10.445 1.00 69.69 126 ALA A C 1
ATOM 997 O O . ALA A 1 126 ? 17.303 -7.197 -9.452 1.00 69.69 126 ALA A O 1
ATOM 998 N N . SER A 1 127 ? 18.941 -6.090 -10.486 1.00 72.06 127 SER A N 1
ATOM 999 C CA . SER A 1 127 ? 19.136 -5.102 -9.417 1.00 72.06 127 SER A CA 1
ATOM 1000 C C . SER A 1 127 ? 18.784 -3.695 -9.905 1.00 72.06 127 SER A C 1
ATOM 1002 O O . SER A 1 127 ? 18.722 -3.424 -11.103 1.00 72.06 127 SER A O 1
ATOM 1004 N N . ILE A 1 128 ? 18.591 -2.757 -8.977 1.00 74.44 128 ILE A N 1
ATOM 1005 C CA . ILE A 1 128 ? 18.282 -1.348 -9.273 1.00 74.44 128 ILE A CA 1
ATOM 1006 C C . ILE A 1 128 ? 19.301 -0.678 -10.211 1.00 74.44 128 ILE A C 1
ATOM 1008 O O . ILE A 1 128 ? 18.973 0.303 -10.872 1.00 74.44 128 ILE A O 1
ATOM 1012 N N . HIS A 1 129 ? 20.528 -1.204 -10.279 1.00 74.81 129 HIS A N 1
ATOM 1013 C CA . HIS A 1 129 ? 21.609 -0.688 -11.119 1.00 74.81 129 HIS A CA 1
ATOM 1014 C C . HIS A 1 129 ? 21.701 -1.355 -12.497 1.00 74.81 129 HIS A C 1
ATOM 1016 O O . HIS A 1 129 ? 22.454 -0.873 -13.340 1.00 74.81 129 HIS A O 1
ATOM 1022 N N . THR A 1 130 ? 20.985 -2.457 -12.742 1.00 76.12 130 THR A N 1
ATOM 1023 C CA . THR A 1 130 ? 21.200 -3.259 -13.959 1.00 76.12 130 THR A CA 1
ATOM 1024 C C . THR A 1 130 ? 20.421 -2.737 -15.152 1.00 76.12 130 THR A C 1
ATOM 1026 O O . THR A 1 130 ? 20.881 -2.856 -16.288 1.00 76.12 130 THR A O 1
ATOM 1029 N N . SER A 1 131 ? 19.262 -2.112 -14.935 1.00 79.81 131 SER A N 1
ATOM 1030 C CA . SER A 1 131 ? 18.494 -1.490 -16.016 1.00 79.81 131 SER A CA 1
ATOM 1031 C C . SER A 1 131 ? 17.574 -0.385 -15.512 1.00 79.81 131 SER A C 1
ATOM 1033 O O . SER A 1 131 ? 17.076 -0.435 -14.388 1.00 79.81 131 SER A O 1
ATOM 1035 N N . ALA A 1 132 ? 17.258 0.570 -16.391 1.00 82.44 132 ALA A N 1
ATOM 1036 C CA . ALA A 1 132 ? 16.281 1.617 -16.097 1.00 82.44 132 ALA A CA 1
ATOM 1037 C C . ALA A 1 132 ? 14.883 1.039 -15.798 1.00 82.44 132 ALA A C 1
ATOM 1039 O O . ALA A 1 132 ? 14.182 1.553 -14.930 1.00 82.44 132 ALA A O 1
ATOM 1040 N N . TYR A 1 133 ? 14.512 -0.065 -16.461 1.00 83.44 133 TYR A N 1
ATOM 1041 C CA . TYR A 1 133 ? 13.291 -0.818 -16.157 1.00 83.44 133 TYR A CA 1
ATOM 1042 C C . TYR A 1 133 ? 13.252 -1.313 -14.702 1.00 83.44 133 TYR A C 1
ATOM 1044 O O . TYR A 1 133 ? 12.310 -1.012 -13.971 1.00 83.44 133 TYR A O 1
ATOM 1052 N N . TRP A 1 134 ? 14.288 -2.042 -14.271 1.00 81.38 134 TRP A N 1
ATOM 1053 C CA . TRP A 1 134 ? 14.358 -2.624 -12.929 1.00 81.38 134 TRP A CA 1
ATOM 1054 C C . TRP A 1 134 ? 14.411 -1.542 -11.851 1.00 81.38 134 TRP A C 1
ATOM 1056 O O . TRP A 1 134 ? 13.706 -1.651 -10.854 1.00 81.38 134 TRP A O 1
ATOM 1066 N N . SER A 1 135 ? 15.140 -0.446 -12.082 1.00 87.00 135 SER A N 1
ATOM 1067 C CA . SER A 1 135 ? 15.134 0.716 -11.184 1.00 87.00 135 SER A CA 1
ATOM 1068 C C . SER A 1 135 ? 13.718 1.264 -10.951 1.00 87.00 135 SER A C 1
ATOM 1070 O O . SER A 1 135 ? 13.286 1.388 -9.806 1.00 87.00 135 SER A O 1
ATOM 1072 N N . ALA A 1 136 ? 12.962 1.525 -12.024 1.00 88.06 136 ALA A N 1
ATOM 1073 C CA . ALA A 1 136 ? 11.594 2.031 -11.912 1.00 88.06 136 ALA A CA 1
ATOM 1074 C C . ALA A 1 136 ? 10.645 1.020 -11.247 1.00 88.06 136 ALA A C 1
ATOM 1076 O O . ALA A 1 136 ? 9.802 1.413 -10.444 1.00 88.06 136 ALA A O 1
ATOM 1077 N N . PHE A 1 137 ? 10.806 -0.272 -11.547 1.00 86.56 137 PHE A N 1
ATOM 1078 C CA . PHE A 1 137 ? 10.025 -1.353 -10.946 1.00 86.56 137 PHE A CA 1
ATOM 1079 C C . PHE A 1 137 ? 10.250 -1.460 -9.429 1.00 86.56 137 PHE A C 1
ATOM 1081 O O . PHE A 1 137 ? 9.292 -1.392 -8.662 1.00 86.56 137 PHE A O 1
ATOM 1088 N N . PHE A 1 138 ? 11.508 -1.543 -8.985 1.00 87.62 138 PHE A N 1
ATOM 1089 C CA . PHE A 1 138 ? 11.847 -1.640 -7.562 1.00 87.62 138 PHE A CA 1
ATOM 1090 C C . PHE A 1 138 ? 11.442 -0.392 -6.774 1.00 87.62 138 PHE A C 1
ATOM 1092 O O . PHE A 1 138 ? 11.041 -0.516 -5.623 1.00 87.62 138 PHE A O 1
ATOM 1099 N N . VAL A 1 139 ? 11.515 0.807 -7.362 1.00 91.88 139 VAL A N 1
ATOM 1100 C CA . VAL A 1 139 ? 11.035 2.027 -6.691 1.00 91.88 139 VAL A CA 1
ATOM 1101 C C . VAL A 1 139 ? 9.508 2.033 -6.594 1.00 91.88 139 VAL A C 1
ATOM 1103 O O . VAL A 1 139 ? 8.969 2.368 -5.540 1.00 91.88 139 VAL A O 1
ATOM 1106 N N . LEU A 1 140 ? 8.796 1.640 -7.652 1.00 90.81 140 LEU A N 1
ATOM 1107 C CA . LEU A 1 140 ? 7.333 1.591 -7.647 1.00 90.81 140 LEU A CA 1
ATOM 1108 C C . LEU A 1 140 ? 6.802 0.589 -6.612 1.00 90.81 140 LEU A C 1
ATOM 1110 O O . LEU A 1 140 ? 5.984 0.963 -5.774 1.00 90.81 140 LEU A O 1
ATOM 1114 N N . LEU A 1 141 ? 7.281 -0.659 -6.632 1.00 89.62 141 LEU A N 1
ATOM 1115 C CA . LEU A 1 141 ? 6.840 -1.656 -5.653 1.00 89.62 141 LEU A CA 1
ATOM 1116 C C . LEU A 1 141 ? 7.450 -1.398 -4.276 1.00 89.62 141 LEU A C 1
ATOM 1118 O O . LEU A 1 141 ? 6.742 -1.448 -3.286 1.00 89.62 141 LEU A O 1
ATOM 1122 N N . GLY A 1 142 ? 8.716 -0.993 -4.187 1.00 90.38 142 GLY A N 1
ATOM 1123 C CA . GLY A 1 142 ? 9.352 -0.690 -2.903 1.00 90.38 142 GLY A CA 1
ATOM 1124 C C . GLY A 1 142 ? 8.659 0.441 -2.140 1.00 90.38 142 GLY A C 1
ATOM 1125 O O . GLY A 1 142 ? 8.494 0.352 -0.925 1.00 90.38 142 GLY A O 1
ATOM 1126 N N . THR A 1 143 ? 8.194 1.488 -2.832 1.00 93.69 143 THR A N 1
ATOM 1127 C CA . THR A 1 143 ? 7.370 2.536 -2.197 1.00 93.69 143 THR A CA 1
ATOM 1128 C C . THR A 1 143 ? 5.989 2.021 -1.794 1.00 93.69 143 THR A C 1
ATOM 1130 O O . THR A 1 143 ? 5.495 2.397 -0.731 1.00 93.69 143 THR A O 1
ATOM 1133 N N . HIS A 1 144 ? 5.387 1.127 -2.581 1.00 90.69 144 HIS A N 1
ATOM 1134 C CA . HIS A 1 144 ? 4.137 0.458 -2.228 1.00 90.69 144 HIS A CA 1
ATOM 1135 C C . HIS A 1 144 ? 4.285 -0.424 -0.973 1.00 90.69 144 HIS A C 1
ATOM 1137 O O . HIS A 1 144 ? 3.550 -0.233 -0.001 1.00 90.69 144 HIS A O 1
ATOM 1143 N N . GLY A 1 145 ? 5.281 -1.310 -0.936 1.00 90.00 145 GLY A N 1
ATOM 1144 C CA . GLY A 1 145 ? 5.613 -2.148 0.216 1.00 90.00 145 GLY A CA 1
ATOM 1145 C C . GLY A 1 145 ? 5.945 -1.348 1.474 1.00 90.00 145 GLY A C 1
ATOM 1146 O O . GLY A 1 145 ? 5.503 -1.685 2.578 1.00 90.00 145 GLY A O 1
ATOM 1147 N N . LEU A 1 146 ? 6.658 -0.226 1.321 1.00 92.50 146 LEU A N 1
ATOM 1148 C CA . LEU A 1 146 ? 6.928 0.708 2.415 1.00 92.50 146 LEU A CA 1
ATOM 1149 C C . LEU A 1 146 ? 5.639 1.351 2.941 1.00 92.50 146 LEU A C 1
ATOM 1151 O O . LEU A 1 146 ? 5.442 1.391 4.156 1.00 92.50 146 LEU A O 1
ATOM 1155 N N . HIS A 1 147 ? 4.745 1.809 2.061 1.00 93.31 147 HIS A N 1
ATOM 1156 C CA . HIS A 1 147 ? 3.448 2.363 2.458 1.00 93.31 147 HIS A CA 1
ATOM 1157 C C . HIS A 1 147 ? 2.619 1.332 3.251 1.00 93.31 147 HIS A C 1
ATOM 1159 O O . HIS A 1 147 ? 2.121 1.643 4.337 1.00 93.31 147 HIS A O 1
ATOM 1165 N N . VAL A 1 148 ? 2.546 0.078 2.784 1.00 91.31 148 VAL A N 1
ATOM 1166 C CA . VAL A 1 148 ? 1.855 -1.016 3.498 1.00 91.31 148 VAL A CA 1
ATOM 1167 C C . VAL A 1 148 ? 2.507 -1.298 4.855 1.00 91.31 148 VAL A C 1
ATOM 1169 O O . VAL A 1 148 ? 1.807 -1.442 5.860 1.00 91.31 148 VAL A O 1
ATOM 1172 N N . SER A 1 149 ? 3.839 -1.314 4.918 1.00 92.06 149 SER A N 1
ATOM 1173 C CA . SER A 1 149 ? 4.588 -1.526 6.162 1.00 92.06 149 SER A CA 1
ATOM 1174 C C . SER A 1 149 ? 4.307 -0.432 7.197 1.00 92.06 149 SER A C 1
ATOM 1176 O O . SER A 1 149 ? 4.051 -0.734 8.363 1.00 92.06 149 SER A O 1
ATOM 1178 N N . ILE A 1 150 ? 4.281 0.840 6.782 1.00 94.06 150 ILE A N 1
ATOM 1179 C CA . ILE A 1 150 ? 3.897 1.961 7.657 1.00 94.06 150 ILE A CA 1
ATOM 1180 C C . ILE A 1 150 ? 2.448 1.799 8.132 1.00 94.06 150 ILE A C 1
ATOM 1182 O O . ILE A 1 150 ? 2.172 1.980 9.320 1.00 94.06 150 ILE A O 1
ATOM 1186 N N . GLY A 1 151 ? 1.536 1.394 7.244 1.00 90.94 151 GLY A N 1
ATOM 1187 C CA . GLY A 1 151 ? 0.146 1.101 7.596 1.00 90.94 151 GLY A CA 1
ATOM 1188 C C . GLY A 1 151 ? 0.020 0.015 8.672 1.00 90.94 151 GLY A C 1
ATOM 1189 O O . GLY A 1 151 ? -0.729 0.183 9.633 1.00 90.94 151 GLY A O 1
ATOM 1190 N N . ILE A 1 152 ? 0.807 -1.060 8.576 1.00 91.19 152 ILE A N 1
ATOM 1191 C CA . ILE A 1 152 ? 0.872 -2.134 9.583 1.00 91.19 152 ILE A CA 1
ATOM 1192 C C . ILE A 1 152 ? 1.290 -1.580 10.952 1.00 91.19 152 ILE A C 1
ATOM 1194 O O . ILE A 1 152 ? 0.629 -1.857 11.960 1.00 91.19 152 ILE A O 1
ATOM 1198 N N . PHE A 1 153 ? 2.344 -0.761 11.010 1.00 93.25 153 PHE A N 1
ATOM 1199 C CA . PHE A 1 153 ? 2.775 -0.133 12.265 1.00 93.25 153 PHE A CA 1
ATOM 1200 C C . PHE A 1 153 ? 1.707 0.805 12.835 1.00 93.25 153 PHE A C 1
ATOM 1202 O O . PHE A 1 153 ? 1.430 0.766 14.036 1.00 93.25 153 PHE A O 1
ATOM 1209 N N . TRP A 1 154 ? 1.058 1.596 11.979 1.00 92.38 154 TRP A N 1
ATOM 1210 C CA . TRP A 1 154 ? -0.003 2.516 12.384 1.00 92.38 154 TRP A CA 1
ATOM 1211 C C . TRP A 1 154 ? -1.213 1.780 12.978 1.00 92.38 154 TRP A C 1
ATOM 1213 O O . TRP A 1 154 ? -1.660 2.101 14.082 1.00 92.38 154 TRP A O 1
ATOM 1223 N N . ILE A 1 155 ? -1.719 0.748 12.293 1.00 89.88 155 ILE A N 1
ATOM 1224 C CA . ILE A 1 155 ? -2.855 -0.061 12.766 1.00 89.88 155 ILE A CA 1
ATOM 1225 C C . ILE A 1 155 ? -2.508 -0.797 14.063 1.00 89.88 155 ILE A C 1
ATOM 1227 O O . ILE A 1 155 ? -3.340 -0.867 14.969 1.00 89.88 155 ILE A O 1
ATOM 1231 N N . THR A 1 156 ? -1.275 -1.289 14.193 1.00 90.50 156 THR A N 1
ATOM 1232 C CA . THR A 1 156 ? -0.781 -1.895 15.439 1.00 90.50 156 THR A CA 1
ATOM 1233 C C . THR A 1 156 ? -0.806 -0.889 16.596 1.00 90.50 156 THR A C 1
ATOM 1235 O O . THR A 1 156 ? -1.245 -1.231 17.696 1.00 90.50 156 THR A O 1
ATOM 1238 N N . GLY A 1 157 ? -0.412 0.366 16.350 1.00 91.12 157 GLY A N 1
ATOM 1239 C CA . GLY A 1 157 ? -0.497 1.453 17.332 1.00 91.12 157 GLY A CA 1
ATOM 1240 C C . GLY A 1 157 ? -1.933 1.739 17.788 1.00 91.12 157 GLY A C 1
ATOM 1241 O O . GLY A 1 157 ? -2.187 1.837 18.989 1.00 91.12 157 GLY A O 1
ATOM 1242 N N . ILE A 1 158 ? -2.889 1.782 16.853 1.00 88.44 158 ILE A N 1
ATOM 1243 C CA . ILE A 1 158 ? -4.321 1.944 17.172 1.00 88.44 158 ILE A CA 1
ATOM 1244 C C . ILE A 1 158 ? -4.834 0.757 18.001 1.00 88.44 158 ILE A C 1
ATOM 1246 O O . ILE A 1 158 ? -5.551 0.945 18.982 1.00 88.44 158 ILE A O 1
ATOM 1250 N N . LEU A 1 159 ? -4.442 -0.468 17.648 1.00 87.62 159 LEU A N 1
ATOM 1251 C CA . LEU A 1 159 ? -4.793 -1.681 18.394 1.00 87.62 159 LEU A CA 1
ATOM 1252 C C . LEU A 1 159 ? -4.321 -1.617 19.852 1.00 87.62 159 LEU A C 1
ATOM 1254 O O . LEU A 1 159 ? -5.066 -1.981 20.764 1.00 87.62 159 LEU A O 1
ATOM 1258 N N . PHE A 1 160 ? -3.099 -1.129 20.072 1.00 88.12 160 PHE A N 1
ATOM 1259 C CA . PHE A 1 160 ? -2.548 -0.939 21.412 1.00 88.12 160 PHE A CA 1
ATOM 1260 C C . PHE A 1 160 ? -3.306 0.142 22.192 1.00 88.12 160 PHE A C 1
ATOM 1262 O O . PHE A 1 160 ? -3.593 -0.041 23.373 1.00 88.12 160 PHE A O 1
ATOM 1269 N N . GLN A 1 161 ? -3.691 1.235 21.526 1.00 87.19 161 GLN A N 1
ATOM 1270 C CA . GLN A 1 161 ? -4.504 2.286 22.132 1.00 87.19 161 GLN A CA 1
ATOM 1271 C C . GLN A 1 161 ? -5.872 1.760 22.584 1.00 87.19 161 GLN A C 1
ATOM 1273 O O . GLN A 1 161 ? -6.266 2.026 23.713 1.00 87.19 161 GLN A O 1
ATOM 1278 N N . ILE A 1 162 ? -6.565 0.979 21.750 1.00 82.31 162 ILE A N 1
ATOM 1279 C CA . ILE A 1 162 ? -7.873 0.398 22.098 1.00 82.31 162 ILE A CA 1
ATOM 1280 C C . ILE A 1 162 ? -7.752 -0.510 23.326 1.00 82.31 162 ILE A C 1
ATOM 1282 O O . ILE A 1 162 ? -8.553 -0.405 24.247 1.00 82.31 162 ILE A O 1
ATOM 1286 N N . LYS A 1 163 ? -6.721 -1.362 23.373 1.00 76.88 163 LYS A N 1
ATOM 1287 C CA . LYS A 1 163 ? -6.513 -2.291 24.492 1.00 76.88 163 LYS A CA 1
ATOM 1288 C C . LYS A 1 163 ? -6.201 -1.591 25.822 1.00 76.88 163 LYS A C 1
ATOM 1290 O O . LYS A 1 163 ? -6.482 -2.166 26.862 1.00 76.88 163 LYS A O 1
ATOM 1295 N N . ASN A 1 164 ? -5.600 -0.402 25.792 1.00 74.75 164 ASN A N 1
ATOM 1296 C CA . ASN A 1 164 ? -5.275 0.362 27.003 1.00 74.75 164 ASN A CA 1
ATOM 1297 C C . ASN A 1 164 ? -6.430 1.252 27.496 1.00 74.75 164 ASN A C 1
ATOM 1299 O O . ASN A 1 164 ? -6.306 1.852 28.561 1.00 74.75 164 ASN A O 1
ATOM 1303 N N . VAL A 1 165 ? -7.492 1.409 26.700 1.00 63.03 165 VAL A N 1
ATOM 1304 C CA . VAL A 1 165 ? -8.670 2.227 27.036 1.00 63.03 165 VAL A CA 1
ATOM 1305 C C . VAL A 1 165 ? -9.798 1.382 27.655 1.00 63.03 165 VAL A C 1
ATOM 1307 O O . VAL A 1 165 ? -10.626 1.944 28.369 1.00 63.03 165 VAL A O 1
ATOM 1310 N N . ASP A 1 166 ? -9.800 0.063 27.419 1.00 46.47 166 ASP A N 1
ATOM 1311 C CA . ASP A 1 166 ? -10.629 -0.940 28.120 1.00 46.47 166 ASP A CA 1
ATOM 1312 C C . ASP A 1 166 ? -9.973 -1.391 29.444 1.00 46.47 166 ASP A C 1
ATOM 1314 O O . ASP A 1 166 ? -10.719 -1.624 30.425 1.00 46.47 166 ASP A O 1
#

Foldseek 3Di:
DDDPLPVCPPPDPQCNDPVSVVVVVVVVVVVVVVVVVLVVLVVLLVVQPPFQVPPDDPVVLDDPVLVVVLVVLLVVLVVLQVVLVVVVVVVNLVSNLVSLVSSLVSLVVSLVSVVVSQVVCVVVVLDLPRGSNSVSVCVSVVVVSVVSVVVSVVSVVVSVVSVVVD

pLDDT: mean 81.76, std 11.55, range [44.62, 95.75]

InterPro domains:
  IPR000298 Cytochrome c oxidase subunit III-like [PF00510] (25-161)
  IPR000298 Cytochrome c oxidase subunit III-like [PS50253] (25-166)
  IPR013833 Cytochrome c oxidase, subunit III, 4-helical bundle [G3DSA:1.20.120.80] (19-166)
  IPR024791 Cytochrome c oxidase subunit III [PTHR11403] (18-163)
  IPR035973 Cytochrome c oxidase subunit III-like superfamily [SSF81452] (21-164)

Secondary structure (DSSP, 8-state):
----GGGGTTS-GGGSSHHHHHHHHHHHHHHHHHHHHHHHHHHHHHHHTT--TTSPPHHHH--HHHHHHHHHHHHHHHHHHHHHHHHHHTT-HHHHHHHHHHHHHHHHHHHHHHHHHHHHHHHTT--TTT-HHHHHHHHHHHHHHHHHHHHHHHHHHHHHHHHHH-

Radius of gyration: 20.75 Å; chains: 1; bounding box: 50×51×51 Å

Sequence (166 aa):
MGHNDSSYANAPLEYRSETGRLNILGFWIFLGAEIVLFSTLFATYFVLHGRTAGGVLPAELFDMKLVLIMTFLLLVSSFTCGIAVHEMRRGSTKRVVIWTILTLLLGAGFVGFEIFEFFHYVHEGASIHTSAYWSAFFVLLGTHGLHVSIGIFWITGILFQIKNVD